Protein AF-A0A0G0JUX1-F1 (afdb_monomer)

Mean predicted aligned error: 7.59 Å

Solvent-accessible surface area (backbone atoms only — not comparable to full-atom values): 5741 Å² total; per-residue (Å²): 122,49,75,45,77,46,96,88,73,47,81,42,84,42,72,87,79,89,59,68,60,32,30,28,56,44,75,41,43,48,93,83,69,71,42,41,32,43,29,32,28,35,59,79,41,63,68,92,81,48,54,76,74,56,47,66,64,44,74,78,67,35,52,65,40,77,51,75,47,76,47,56,98,85,54,78,76,89,75,50,71,67,43,71,49,69,65,89,71,83,129

Structure (mmCIF, N/CA/C/O backbone):
data_AF-A0A0G0JUX1-F1
#
_entry.id   AF-A0A0G0JUX1-F1
#
loop_
_atom_site.group_PDB
_atom_site.id
_atom_site.type_symbol
_atom_site.label_atom_id
_atom_site.label_alt_id
_atom_site.label_comp_id
_atom_site.label_asym_id
_atom_site.label_entity_id
_atom_site.label_seq_id
_atom_site.pdbx_PDB_ins_code
_atom_site.Cartn_x
_atom_site.Cartn_y
_atom_site.Cartn_z
_atom_site.occupancy
_atom_site.B_iso_or_equiv
_atom_site.auth_seq_id
_atom_site.auth_comp_id
_atom_site.auth_asym_id
_atom_site.auth_atom_id
_atom_site.pdbx_PDB_model_num
ATOM 1 N N . MET A 1 1 ? -13.532 -6.748 15.873 1.00 73.00 1 MET A N 1
ATOM 2 C CA . MET A 1 1 ? -14.733 -7.410 15.325 1.00 73.00 1 MET A CA 1
ATOM 3 C C . MET A 1 1 ? -15.926 -6.735 15.971 1.00 73.00 1 MET A C 1
ATOM 5 O O . MET A 1 1 ? -15.820 -6.436 17.154 1.00 73.00 1 MET A O 1
ATOM 9 N N . THR A 1 2 ? -16.960 -6.383 15.213 1.00 87.19 2 THR A N 1
ATOM 10 C CA . THR A 1 2 ? -18.127 -5.642 15.725 1.00 87.19 2 THR A CA 1
ATOM 11 C C . THR A 1 2 ? -19.389 -6.116 15.013 1.00 87.19 2 THR A C 1
ATOM 13 O O . THR A 1 2 ? -19.309 -6.883 14.057 1.00 87.19 2 THR A O 1
ATOM 16 N N . GLU A 1 3 ? -20.546 -5.653 15.458 1.00 89.81 3 GLU A N 1
ATOM 17 C CA . GLU A 1 3 ? -21.835 -5.918 14.826 1.00 89.81 3 GLU A CA 1
ATOM 18 C C . GLU A 1 3 ? -22.389 -4.621 14.221 1.00 89.81 3 GLU A C 1
ATOM 20 O O . GLU A 1 3 ? -22.198 -3.539 14.781 1.00 89.81 3 GLU A O 1
ATOM 25 N N . TYR A 1 4 ? -23.027 -4.731 13.055 1.00 88.56 4 TYR A N 1
ATOM 26 C CA . TYR A 1 4 ? -23.777 -3.662 12.398 1.00 88.56 4 TYR A CA 1
ATOM 27 C C . TYR A 1 4 ? -25.269 -3.990 12.472 1.00 88.56 4 TYR A C 1
ATOM 29 O O . TYR A 1 4 ? -25.681 -5.088 12.093 1.00 88.56 4 TYR A O 1
ATOM 37 N N . PHE A 1 5 ? -26.065 -3.036 12.952 1.00 89.75 5 PHE A N 1
ATOM 38 C CA . PHE A 1 5 ? -27.521 -3.141 13.008 1.00 89.75 5 PHE A CA 1
ATOM 39 C C . PHE A 1 5 ? -28.108 -2.479 11.764 1.00 89.75 5 PHE A C 1
ATOM 41 O O . PHE A 1 5 ? -27.963 -1.267 11.585 1.00 89.75 5 PHE A O 1
ATOM 48 N N . SER A 1 6 ? -28.745 -3.268 10.898 1.00 88.19 6 SER A N 1
ATOM 49 C CA . SER A 1 6 ? -29.404 -2.726 9.711 1.00 88.19 6 SER A CA 1
ATOM 50 C C . SER A 1 6 ? -30.692 -1.979 10.087 1.00 88.19 6 SER A C 1
ATOM 52 O O . SER A 1 6 ? -31.297 -2.275 11.125 1.00 88.19 6 SER A O 1
ATOM 54 N N . PRO A 1 7 ? -31.161 -1.035 9.249 1.00 87.75 7 PRO A N 1
ATOM 55 C CA . PRO A 1 7 ? -32.440 -0.353 9.458 1.00 87.75 7 PRO A CA 1
ATOM 56 C C . PRO A 1 7 ? -33.639 -1.310 9.541 1.00 87.75 7 PRO A C 1
ATOM 58 O O . PRO A 1 7 ? -34.638 -0.982 10.175 1.00 87.75 7 PRO A O 1
ATOM 61 N N . GLU A 1 8 ? -33.542 -2.501 8.938 1.00 90.38 8 GLU A N 1
ATOM 62 C CA . GLU A 1 8 ? -34.570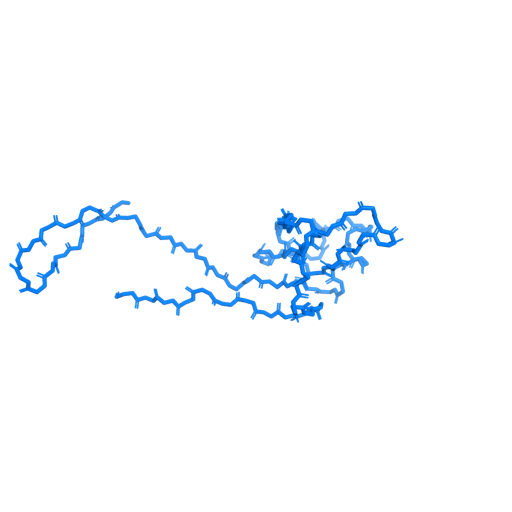 -3.549 9.001 1.00 90.38 8 GLU A CA 1
ATOM 63 C C . GLU A 1 8 ? -34.492 -4.422 10.272 1.00 90.38 8 GLU A C 1
ATOM 65 O O . GLU A 1 8 ? -35.253 -5.379 10.411 1.00 90.38 8 GLU A O 1
ATOM 70 N N . GLY A 1 9 ? -33.589 -4.110 11.210 1.00 88.94 9 GLY A N 1
ATOM 71 C CA . GLY A 1 9 ? -33.444 -4.818 12.487 1.00 88.94 9 GLY A CA 1
ATOM 72 C C . GLY A 1 9 ? -32.578 -6.080 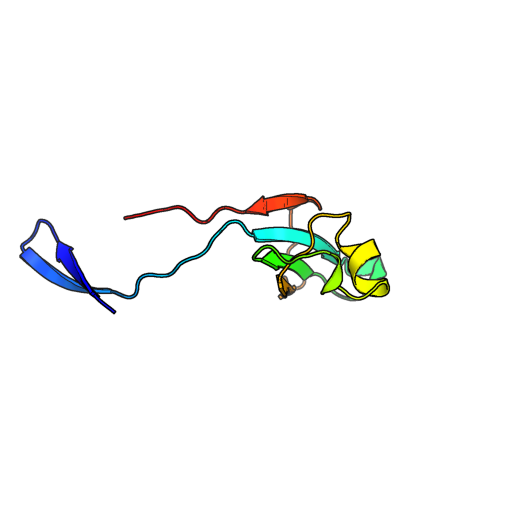12.432 1.00 88.94 9 GLY A C 1
ATOM 73 O O . GLY A 1 9 ? -32.559 -6.843 13.398 1.00 88.94 9 GLY A O 1
ATOM 74 N N . ALA A 1 10 ? -31.851 -6.319 11.334 1.00 90.00 10 ALA A N 1
ATOM 75 C CA . ALA A 1 10 ? -30.927 -7.445 11.225 1.00 90.00 10 ALA A CA 1
ATOM 76 C C . ALA A 1 10 ? -29.567 -7.127 11.872 1.00 90.00 10 ALA A C 1
ATOM 78 O O . ALA A 1 10 ? -29.046 -6.019 11.736 1.00 90.00 10 ALA A O 1
ATOM 79 N N . VAL A 1 11 ? -28.966 -8.122 12.534 1.00 90.56 11 VAL A N 1
ATOM 80 C CA . VAL A 1 11 ? -27.615 -8.030 13.115 1.00 90.56 11 VAL A CA 1
ATOM 81 C C . VAL A 1 11 ? -26.622 -8.716 12.187 1.00 90.56 11 VAL A C 1
ATOM 83 O O . VAL A 1 11 ? -26.717 -9.920 11.945 1.00 90.56 11 VAL A O 1
ATOM 86 N N . ILE A 1 12 ? -25.667 -7.950 11.663 1.00 90.69 12 ILE A N 1
ATOM 87 C CA . ILE A 1 12 ? -24.652 -8.439 10.728 1.00 90.69 12 ILE A CA 1
ATOM 88 C C . ILE A 1 12 ? -23.282 -8.379 11.419 1.00 90.69 12 ILE A C 1
ATOM 90 O O . ILE A 1 12 ? -22.838 -7.288 11.786 1.00 90.69 12 ILE A O 1
ATOM 94 N N . PRO A 1 13 ? -22.575 -9.510 11.598 1.00 90.25 13 PRO A N 1
ATOM 95 C CA . PRO A 1 13 ? -21.214 -9.490 12.113 1.00 90.25 13 PRO A CA 1
ATOM 96 C C . PRO A 1 13 ? -20.282 -8.897 11.055 1.00 90.25 13 PRO A C 1
ATOM 98 O O . PRO A 1 13 ? -20.174 -9.407 9.938 1.00 90.25 13 PRO A O 1
ATOM 101 N N . VAL A 1 14 ? -19.584 -7.821 11.408 1.00 88.44 14 VAL A N 1
ATOM 102 C CA . VAL A 1 14 ? -18.698 -7.094 10.499 1.00 88.44 14 VAL A CA 1
ATOM 103 C C . VAL A 1 14 ? -17.281 -6.980 11.058 1.00 88.44 14 VAL A C 1
ATOM 105 O O . VAL A 1 14 ? -17.016 -6.966 12.266 1.00 88.44 14 VAL A O 1
ATOM 108 N N . THR A 1 15 ? -16.323 -6.884 10.142 1.00 87.94 15 THR A N 1
ATOM 109 C CA . THR A 1 15 ? -14.926 -6.599 10.470 1.00 87.94 15 THR A CA 1
ATOM 110 C C . THR A 1 15 ? -14.580 -5.221 9.943 1.00 87.94 15 THR A C 1
ATOM 112 O O . THR A 1 15 ? -14.653 -4.977 8.744 1.00 87.94 15 THR A O 1
ATOM 115 N N . ILE A 1 16 ? -14.191 -4.325 10.848 1.00 82.31 16 ILE A N 1
ATOM 116 C CA . ILE A 1 16 ? -13.700 -3.002 10.472 1.00 82.31 16 ILE A CA 1
ATOM 117 C C . ILE A 1 16 ? -12.325 -3.184 9.834 1.00 82.31 16 ILE A C 1
ATOM 119 O O . ILE A 1 16 ? -11.386 -3.651 10.484 1.00 82.31 16 ILE A O 1
ATOM 123 N N . LEU A 1 17 ? -12.216 -2.810 8.562 1.00 82.88 17 LEU A N 1
ATOM 124 C CA . LEU A 1 17 ? -10.955 -2.749 7.839 1.00 82.88 17 LEU A CA 1
ATOM 125 C C . LEU A 1 17 ? -10.493 -1.295 7.779 1.00 82.88 17 LEU A C 1
ATOM 127 O O . LEU A 1 17 ? -11.243 -0.412 7.378 1.00 82.88 17 LEU A O 1
ATOM 131 N N . SER A 1 18 ? -9.242 -1.053 8.164 1.00 79.19 18 SER A N 1
ATOM 132 C CA . SER A 1 18 ? -8.583 0.229 7.937 1.00 79.19 18 SER A CA 1
ATOM 133 C C . SER A 1 18 ? -7.718 0.105 6.689 1.00 79.19 18 SER A C 1
ATOM 135 O O . SER A 1 18 ? -6.633 -0.476 6.725 1.00 79.19 18 SER A O 1
ATOM 137 N N . ALA A 1 19 ? -8.226 0.619 5.574 1.00 78.38 19 ALA A N 1
ATOM 138 C CA . ALA A 1 19 ? -7.475 0.789 4.340 1.00 78.38 19 ALA A CA 1
ATOM 139 C C . ALA A 1 19 ? -7.220 2.289 4.171 1.00 78.38 19 ALA A C 1
ATOM 141 O O . ALA A 1 19 ? -8.016 3.000 3.572 1.00 78.38 19 ALA A O 1
ATOM 142 N N . GLY A 1 20 ? -6.149 2.783 4.797 1.00 77.38 20 GLY A N 1
ATOM 143 C CA . GLY A 1 20 ? -5.691 4.155 4.560 1.00 77.38 20 GLY A CA 1
ATOM 144 C C . GLY A 1 20 ? -5.181 4.343 3.123 1.00 77.38 20 GLY A C 1
ATOM 145 O O . GLY A 1 20 ? -5.086 3.365 2.376 1.00 77.38 20 GLY A O 1
ATOM 146 N N . PRO A 1 21 ? -4.803 5.574 2.743 1.00 84.12 21 PRO A N 1
ATOM 147 C CA . PRO A 1 21 ? -4.380 5.873 1.383 1.00 84.12 21 PRO A CA 1
ATOM 148 C C . PRO A 1 21 ? -3.179 5.012 0.982 1.00 84.12 21 PRO A C 1
ATOM 150 O O . PRO A 1 21 ? -2.184 4.916 1.711 1.00 84.12 21 PRO A O 1
ATOM 153 N N . VAL A 1 22 ? -3.286 4.383 -0.185 1.00 88.69 22 VAL A N 1
ATOM 154 C CA . VAL A 1 22 ? -2.225 3.593 -0.814 1.00 88.69 22 VAL A CA 1
ATOM 155 C C . VAL A 1 22 ? -1.708 4.368 -2.014 1.00 88.69 22 VAL A C 1
ATOM 157 O O . VAL A 1 22 ? -2.470 4.692 -2.918 1.00 88.69 22 VAL A O 1
ATOM 160 N N . THR A 1 23 ? -0.417 4.684 -2.036 1.00 89.38 23 THR A N 1
ATOM 161 C CA . THR A 1 23 ? 0.184 5.439 -3.144 1.00 89.38 23 THR A CA 1
ATOM 162 C C . THR A 1 23 ? 0.887 4.500 -4.108 1.00 89.38 23 THR A C 1
ATOM 164 O O . THR A 1 23 ? 1.657 3.647 -3.670 1.00 89.38 23 THR A O 1
ATOM 167 N N . VAL A 1 24 ? 0.690 4.670 -5.411 1.00 89.81 24 VAL A N 1
ATOM 168 C CA . VAL A 1 24 ? 1.441 3.933 -6.434 1.00 89.81 24 VAL A CA 1
ATOM 169 C C . VAL A 1 24 ? 2.898 4.398 -6.437 1.00 89.81 24 VAL A C 1
ATOM 171 O O . VAL A 1 24 ? 3.183 5.567 -6.692 1.00 89.81 24 VAL A O 1
ATOM 174 N N . THR A 1 25 ? 3.835 3.492 -6.159 1.00 89.25 25 THR A N 1
ATOM 175 C CA . THR A 1 25 ? 5.272 3.810 -6.089 1.00 89.25 25 THR A CA 1
ATOM 176 C C . THR A 1 25 ? 6.006 3.507 -7.383 1.00 89.25 25 THR A C 1
ATOM 178 O O . THR A 1 25 ? 6.911 4.253 -7.753 1.00 89.25 25 THR A O 1
ATOM 181 N N . LYS A 1 26 ? 5.633 2.417 -8.060 1.00 88.38 26 LYS A N 1
ATOM 182 C CA . LYS A 1 26 ? 6.235 1.987 -9.323 1.00 88.38 26 LYS A CA 1
ATOM 183 C C . LYS A 1 26 ? 5.239 1.168 -10.140 1.00 88.38 26 LYS A C 1
ATOM 185 O O . LYS A 1 26 ? 4.468 0.387 -9.580 1.00 88.38 26 LYS A O 1
ATOM 190 N N . ILE A 1 27 ? 5.309 1.306 -11.459 1.00 89.75 27 ILE A N 1
ATOM 191 C CA . ILE A 1 27 ? 4.577 0.470 -12.416 1.00 89.75 27 ILE A CA 1
ATOM 192 C C . ILE A 1 27 ? 5.580 -0.429 -13.134 1.00 89.75 27 ILE A C 1
ATOM 194 O O . ILE A 1 27 ? 6.628 0.038 -13.581 1.00 89.75 27 ILE A O 1
ATOM 198 N N . PHE A 1 28 ? 5.266 -1.718 -13.214 1.00 88.94 28 PHE A N 1
ATOM 199 C CA . PHE A 1 28 ? 6.050 -2.701 -13.953 1.00 88.94 28 PHE A CA 1
ATOM 200 C C . PHE A 1 28 ? 5.334 -3.042 -15.254 1.00 88.94 28 PHE A C 1
ATOM 202 O O . PHE A 1 28 ? 4.133 -3.336 -15.252 1.00 88.94 28 PHE A O 1
ATOM 209 N N . GLU A 1 29 ? 6.082 -3.006 -16.353 1.00 87.75 29 GLU A N 1
ATOM 210 C CA . GLU A 1 29 ? 5.571 -3.254 -17.701 1.00 87.75 29 GLU A CA 1
ATOM 211 C C . GLU A 1 29 ? 6.212 -4.508 -18.290 1.00 87.75 29 GLU A C 1
ATOM 213 O O . GLU A 1 29 ? 7.420 -4.723 -18.175 1.00 87.75 29 GLU A O 1
ATOM 218 N N . LYS A 1 30 ? 5.430 -5.311 -19.019 1.00 86.62 30 LYS A N 1
ATOM 219 C CA . LYS A 1 30 ? 5.921 -6.558 -19.622 1.00 86.62 30 LYS A CA 1
ATOM 220 C C . LYS A 1 30 ? 7.142 -6.377 -20.532 1.00 86.62 30 LYS A C 1
ATOM 222 O O . LYS A 1 30 ? 8.001 -7.250 -20.553 1.00 86.62 30 LYS A O 1
ATOM 227 N N . GLU A 1 31 ? 7.229 -5.267 -21.259 1.00 85.94 31 GLU A N 1
ATOM 228 C CA . GLU A 1 31 ? 8.328 -4.993 -22.198 1.00 85.94 31 GLU A CA 1
ATOM 229 C C . GLU A 1 31 ? 9.673 -4.750 -21.499 1.00 85.94 31 GLU A C 1
ATOM 231 O O . GLU A 1 31 ? 10.712 -5.129 -22.032 1.00 85.94 31 GLU A O 1
ATOM 236 N N . LYS A 1 32 ? 9.658 -4.141 -20.307 1.00 86.88 32 LYS A N 1
ATOM 237 C CA . LYS A 1 32 ? 10.872 -3.766 -19.563 1.00 86.88 32 LYS A CA 1
ATOM 238 C C . LYS A 1 32 ? 11.185 -4.740 -18.433 1.00 86.88 32 LYS A C 1
ATOM 240 O O . LYS A 1 32 ? 12.340 -5.098 -18.233 1.00 86.88 32 LYS A O 1
ATOM 245 N N . ASP A 1 33 ? 10.158 -5.165 -17.704 1.00 86.75 33 ASP A N 1
ATOM 246 C CA 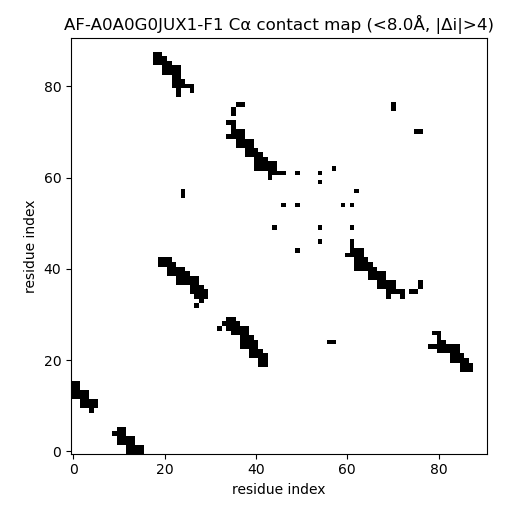. ASP A 1 33 ? 10.283 -5.935 -16.467 1.00 86.75 33 ASP A CA 1
ATOM 247 C C . ASP A 1 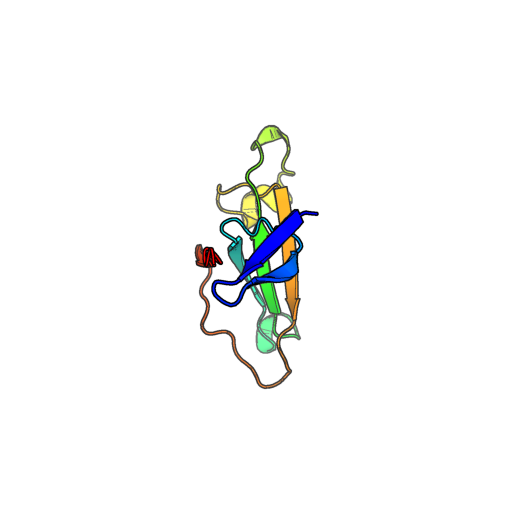33 ? 9.832 -7.403 -16.627 1.00 86.75 33 ASP A C 1
ATOM 249 O O . ASP A 1 33 ? 10.016 -8.210 -15.718 1.00 86.75 33 ASP A O 1
ATOM 253 N N . GLY A 1 34 ? 9.247 -7.779 -17.773 1.00 87.56 34 GLY A N 1
ATOM 254 C CA . GLY A 1 34 ? 8.812 -9.151 -18.079 1.00 87.56 34 GLY A CA 1
ATOM 255 C C . GLY A 1 34 ? 7.414 -9.523 -17.564 1.00 87.56 34 GLY A C 1
ATOM 256 O O . GLY A 1 34 ? 6.907 -10.602 -17.878 1.00 87.56 34 GLY A O 1
ATOM 257 N N . TYR A 1 35 ? 6.759 -8.639 -16.806 1.00 88.88 35 TYR A N 1
ATOM 258 C CA . TYR A 1 35 ? 5.402 -8.824 -16.285 1.00 88.88 35 TYR A CA 1
ATOM 259 C C . TYR A 1 35 ? 4.704 -7.482 -16.029 1.00 88.88 35 TYR A C 1
ATOM 261 O O . TYR A 1 35 ? 5.355 -6.450 -15.916 1.00 88.88 35 TYR A O 1
ATOM 269 N N . ASN A 1 36 ? 3.373 -7.514 -15.923 1.00 89.19 36 ASN A N 1
ATOM 270 C CA . ASN A 1 36 ? 2.570 -6.347 -15.566 1.00 89.19 36 ASN A CA 1
ATOM 271 C C . ASN A 1 36 ? 2.221 -6.392 -14.071 1.00 89.19 36 ASN A C 1
ATOM 273 O O . ASN A 1 36 ? 1.562 -7.332 -13.605 1.00 89.19 36 ASN A O 1
ATOM 277 N N . SER A 1 37 ? 2.641 -5.384 -13.311 1.00 90.00 37 SER A N 1
ATOM 278 C CA . SER A 1 37 ? 2.237 -5.217 -11.911 1.00 90.00 37 SER A CA 1
ATOM 279 C C . SER A 1 37 ? 2.244 -3.751 -11.488 1.00 90.00 37 SER A C 1
ATOM 281 O O . SER A 1 37 ? 2.883 -2.899 -12.105 1.00 90.00 37 SER A O 1
ATOM 283 N N . VAL A 1 38 ? 1.528 -3.467 -10.404 1.00 90.75 38 VAL A N 1
ATOM 284 C CA . VAL A 1 38 ? 1.531 -2.161 -9.743 1.00 90.75 38 VAL A CA 1
ATOM 285 C C . VAL A 1 38 ? 2.078 -2.342 -8.337 1.00 90.75 38 VAL A C 1
ATOM 287 O O . VAL A 1 38 ? 1.564 -3.155 -7.565 1.00 90.75 38 VAL A O 1
ATOM 290 N N . GLN A 1 39 ? 3.121 -1.591 -7.998 1.00 90.50 39 GLN A N 1
ATOM 291 C CA . GLN A 1 39 ? 3.622 -1.505 -6.634 1.00 90.50 39 GLN A CA 1
ATOM 292 C C . GLN A 1 39 ? 2.971 -0.328 -5.926 1.00 90.50 39 GLN A C 1
ATOM 294 O O . GLN A 1 39 ? 2.945 0.787 -6.448 1.00 90.50 39 GLN A O 1
ATOM 299 N N . VAL A 1 40 ? 2.474 -0.580 -4.722 1.00 90.25 40 VAL A N 1
ATOM 300 C CA . VAL A 1 40 ? 1.885 0.443 -3.866 1.00 90.25 40 VAL A CA 1
ATOM 301 C C . VAL A 1 40 ? 2.581 0.491 -2.515 1.00 90.25 40 VAL A C 1
ATOM 303 O O . VAL A 1 40 ? 3.024 -0.529 -1.977 1.00 90.25 40 VAL A O 1
ATOM 306 N N . GLY A 1 41 ? 2.655 1.696 -1.966 1.00 90.19 41 GLY A N 1
ATOM 307 C CA . GLY A 1 41 ? 3.140 1.994 -0.634 1.00 90.19 41 GLY A CA 1
ATOM 308 C C . GLY A 1 41 ? 1.994 2.301 0.317 1.00 90.19 41 GLY A C 1
ATOM 309 O O . GLY A 1 41 ? 1.088 3.065 -0.012 1.00 90.19 41 GLY A O 1
ATOM 310 N N . PHE A 1 42 ? 2.052 1.706 1.506 1.00 89.00 42 PHE A N 1
ATOM 311 C CA . PHE A 1 42 ? 1.084 1.906 2.577 1.00 89.00 42 PHE A CA 1
ATOM 312 C C . PHE A 1 42 ? 1.768 2.260 3.900 1.00 89.00 42 PHE A C 1
ATOM 314 O O . PHE A 1 42 ? 2.772 1.650 4.292 1.00 89.00 42 PHE A O 1
ATOM 321 N N . GLY A 1 43 ? 1.163 3.217 4.610 1.00 86.31 43 GLY A N 1
ATOM 322 C CA . GLY A 1 43 ? 1.625 3.723 5.900 1.00 86.31 43 GLY A CA 1
ATOM 323 C C . GLY A 1 43 ? 2.902 4.556 5.789 1.00 86.31 43 GLY A C 1
ATOM 324 O O . GLY A 1 43 ? 3.725 4.336 4.909 1.00 86.31 43 GLY A O 1
ATOM 325 N N . THR A 1 44 ? 3.096 5.502 6.703 1.00 85.94 44 THR A N 1
ATOM 326 C CA . THR A 1 44 ? 4.278 6.374 6.728 1.00 85.94 44 THR A CA 1
ATOM 327 C C . THR A 1 44 ? 5.338 5.857 7.701 1.00 85.94 44 THR A C 1
ATOM 329 O O . THR A 1 44 ? 5.032 5.313 8.768 1.00 85.94 44 THR A O 1
ATOM 332 N N . GLN A 1 45 ? 6.611 6.016 7.339 1.00 87.44 45 GLN A N 1
ATOM 333 C CA . GLN A 1 45 ? 7.756 5.649 8.170 1.00 87.44 45 GLN A CA 1
ATOM 334 C C . GLN A 1 45 ? 8.837 6.732 8.120 1.00 87.44 45 GLN A C 1
ATOM 336 O O . GLN A 1 45 ? 9.015 7.426 7.126 1.00 87.44 45 GLN A O 1
ATOM 341 N N . LYS A 1 46 ? 9.584 6.887 9.219 1.00 86.56 46 LYS A N 1
ATOM 342 C CA . LYS A 1 46 ? 10.690 7.846 9.282 1.00 86.56 46 LYS A CA 1
ATOM 343 C C . LYS A 1 46 ? 11.821 7.459 8.321 1.00 86.56 46 LYS A C 1
ATOM 345 O O . LYS A 1 46 ? 12.155 6.277 8.211 1.00 86.56 46 LYS A O 1
ATOM 350 N N . LYS A 1 47 ? 12.453 8.460 7.702 1.00 84.19 47 LYS A N 1
ATOM 351 C CA . LYS A 1 47 ? 13.548 8.304 6.730 1.00 84.19 47 LYS A CA 1
ATOM 352 C C . LYS A 1 47 ? 14.706 7.459 7.261 1.00 84.19 47 LYS A C 1
ATOM 354 O O . LYS A 1 47 ? 15.258 6.653 6.522 1.00 84.19 47 LYS A O 1
ATOM 359 N N . GLU A 1 48 ? 15.050 7.599 8.540 1.00 86.50 48 GLU A N 1
ATOM 360 C CA . GLU A 1 48 ? 16.175 6.890 9.169 1.00 86.50 48 GLU A CA 1
ATOM 361 C C . GLU A 1 48 ? 15.941 5.377 9.256 1.00 86.50 48 GLU A C 1
ATOM 363 O O . GLU A 1 48 ? 16.882 4.610 9.436 1.00 86.50 48 GLU A O 1
ATOM 368 N N . ARG A 1 49 ? 14.683 4.938 9.126 1.00 86.00 49 ARG A N 1
ATOM 369 C CA . ARG A 1 49 ? 14.296 3.525 9.147 1.00 86.00 49 ARG A CA 1
ATOM 370 C C . ARG A 1 49 ? 14.154 2.928 7.746 1.00 86.00 49 ARG A C 1
ATOM 372 O O . ARG A 1 49 ? 13.668 1.808 7.624 1.00 86.00 49 ARG A O 1
ATOM 379 N N . VAL A 1 50 ? 14.503 3.668 6.695 1.00 84.12 50 VAL A N 1
ATOM 380 C CA . VAL A 1 50 ? 14.457 3.197 5.307 1.00 84.12 50 VAL A CA 1
ATOM 381 C C . VAL A 1 50 ? 15.887 3.025 4.804 1.00 84.12 50 VAL A C 1
ATOM 383 O O . VAL A 1 50 ? 16.741 3.888 5.005 1.00 84.12 50 VAL A O 1
ATOM 386 N N . SER A 1 51 ? 16.169 1.893 4.156 1.00 84.56 51 SER A N 1
ATOM 387 C CA . SER A 1 51 ? 17.479 1.652 3.550 1.00 84.56 51 SER A CA 1
ATOM 388 C C . SER A 1 51 ? 17.748 2.660 2.424 1.00 84.56 51 SER A C 1
ATOM 390 O O . SER A 1 51 ? 16.829 3.148 1.763 1.00 84.56 51 SER A O 1
ATOM 392 N N . ARG A 1 52 ? 19.024 2.969 2.159 1.00 81.31 52 ARG A N 1
ATOM 393 C CA . ARG A 1 52 ? 19.394 3.941 1.111 1.00 81.31 52 ARG A CA 1
ATOM 394 C C . ARG A 1 52 ? 18.900 3.539 -0.283 1.00 81.31 52 ARG A C 1
ATOM 396 O O . ARG A 1 52 ? 18.529 4.413 -1.057 1.00 81.31 52 ARG A O 1
ATOM 403 N N . SER A 1 53 ? 18.867 2.241 -0.588 1.00 81.62 53 SER A N 1
ATOM 404 C CA . SER A 1 53 ? 18.368 1.726 -1.868 1.00 81.62 53 SER A CA 1
ATOM 405 C C . SER A 1 53 ? 16.863 1.957 -2.026 1.00 81.62 53 SER A C 1
ATOM 407 O O . SER A 1 53 ? 16.422 2.471 -3.051 1.00 81.62 53 SER A O 1
ATOM 409 N N . SER A 1 54 ? 16.075 1.657 -0.991 1.00 76.94 54 SER A N 1
ATOM 410 C CA . SER A 1 54 ? 14.624 1.870 -1.001 1.00 76.94 54 SER A CA 1
ATOM 411 C C . SER A 1 54 ? 14.250 3.354 -0.969 1.00 76.94 54 SER A C 1
ATOM 413 O O . SER A 1 54 ? 13.264 3.752 -1.584 1.00 76.94 54 SER A O 1
ATOM 415 N N . ALA A 1 55 ? 15.057 4.193 -0.314 1.00 78.31 55 ALA A N 1
ATOM 416 C CA . ALA A 1 55 ? 14.824 5.633 -0.228 1.00 78.31 55 ALA A CA 1
ATOM 417 C C . ALA A 1 55 ? 14.796 6.321 -1.605 1.00 78.31 55 ALA A C 1
ATOM 419 O O . ALA A 1 55 ? 13.972 7.210 -1.817 1.00 78.31 55 ALA A O 1
ATOM 420 N N . GLY A 1 56 ? 15.658 5.897 -2.538 1.00 77.88 56 GLY A N 1
ATOM 421 C CA . GLY A 1 56 ? 15.665 6.416 -3.909 1.00 77.88 56 GLY A CA 1
ATOM 422 C C . GLY A 1 56 ? 14.404 6.039 -4.691 1.00 77.88 56 GLY A C 1
ATOM 423 O O . GLY A 1 56 ? 13.828 6.878 -5.377 1.00 77.88 56 GLY A O 1
ATOM 424 N N . ALA A 1 57 ? 13.929 4.803 -4.525 1.00 73.81 57 ALA A N 1
ATOM 425 C CA . ALA A 1 57 ? 12.726 4.313 -5.197 1.00 73.81 57 ALA A CA 1
ATOM 426 C C . ALA A 1 57 ? 11.436 4.971 -4.670 1.00 73.81 57 ALA A C 1
ATOM 428 O O . ALA A 1 57 ? 10.496 5.183 -5.425 1.00 73.81 57 ALA A O 1
ATOM 429 N N . MET A 1 58 ? 11.395 5.332 -3.383 1.00 74.75 58 MET A N 1
ATOM 430 C CA . MET A 1 58 ? 10.208 5.903 -2.729 1.00 74.75 58 MET A CA 1
ATOM 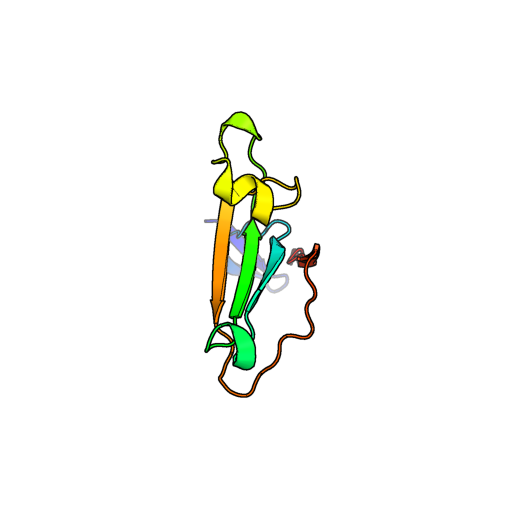431 C C . MET A 1 58 ? 10.052 7.425 -2.907 1.00 74.75 58 MET A C 1
ATOM 433 O O . MET A 1 58 ? 9.121 7.996 -2.340 1.00 74.75 58 MET A O 1
ATOM 437 N N . LYS A 1 59 ? 10.967 8.099 -3.626 1.00 73.06 59 LYS A N 1
ATOM 438 C CA . LYS A 1 59 ? 10.913 9.543 -3.961 1.00 73.06 59 LYS A CA 1
ATOM 439 C C . LYS A 1 59 ? 10.564 10.475 -2.775 1.00 73.06 59 LYS A C 1
ATOM 441 O O . LYS A 1 59 ? 9.971 11.530 -2.959 1.00 73.06 59 LYS A O 1
ATOM 446 N N . GLY A 1 60 ? 10.948 10.101 -1.549 1.00 72.81 60 GLY A N 1
ATOM 447 C CA . GLY A 1 60 ? 10.748 10.905 -0.333 1.00 72.81 60 GLY A CA 1
ATOM 448 C C . GLY A 1 60 ? 9.460 10.652 0.466 1.00 72.81 60 GLY A C 1
ATOM 449 O O . GLY A 1 60 ? 9.334 11.207 1.554 1.00 72.81 60 GLY A O 1
ATOM 450 N N . ALA A 1 61 ? 8.549 9.788 0.005 1.00 77.50 61 ALA A N 1
ATOM 451 C CA . ALA A 1 61 ? 7.282 9.493 0.693 1.00 77.50 61 ALA A CA 1
ATOM 452 C C . ALA A 1 61 ? 7.347 8.320 1.704 1.00 77.50 61 ALA A C 1
ATOM 454 O O . ALA A 1 61 ? 6.326 7.941 2.267 1.00 77.50 61 ALA A O 1
ATOM 455 N N . PHE A 1 62 ? 8.548 7.767 1.934 1.00 86.31 62 PHE A N 1
ATOM 456 C CA . PHE A 1 62 ? 8.922 6.733 2.920 1.00 86.31 62 PHE A CA 1
ATOM 457 C C . PHE A 1 62 ? 7.765 5.889 3.482 1.00 86.31 62 PHE A C 1
ATOM 459 O O . PHE A 1 62 ? 7.207 6.178 4.545 1.00 86.31 62 PHE A O 1
ATOM 466 N N . TYR A 1 63 ? 7.455 4.793 2.790 1.00 88.75 63 TYR A N 1
ATOM 467 C CA . TYR A 1 63 ? 6.369 3.900 3.177 1.00 88.75 63 TYR A CA 1
ATOM 468 C C . TYR A 1 63 ? 6.821 2.830 4.172 1.00 88.75 63 TYR A C 1
ATOM 470 O O . TYR A 1 63 ? 7.933 2.305 4.075 1.00 88.75 63 TYR A O 1
ATOM 478 N N . LYS A 1 64 ? 5.941 2.459 5.108 1.00 87.94 64 LYS A N 1
ATOM 479 C CA . LYS A 1 64 ? 6.182 1.347 6.045 1.00 87.94 64 LYS A CA 1
ATOM 480 C C . LYS A 1 64 ? 6.095 -0.010 5.346 1.00 87.94 64 LYS A C 1
ATOM 482 O O . LYS A 1 64 ? 6.792 -0.953 5.717 1.00 87.94 64 LYS A O 1
ATOM 487 N N . THR A 1 65 ? 5.214 -0.133 4.361 1.00 87.62 65 THR A N 1
ATOM 488 C CA . THR A 1 65 ? 4.989 -1.380 3.631 1.00 87.62 65 THR A CA 1
ATOM 489 C C . THR A 1 65 ? 4.897 -1.090 2.143 1.00 87.62 65 THR A C 1
ATOM 491 O O . THR A 1 65 ? 4.160 -0.201 1.735 1.00 87.62 65 THR A O 1
ATOM 494 N N . LEU A 1 66 ? 5.634 -1.859 1.343 1.00 89.44 66 LEU A N 1
ATOM 495 C CA . LEU A 1 66 ? 5.486 -1.913 -0.108 1.00 89.44 66 LEU A CA 1
ATOM 496 C C . LEU A 1 66 ? 4.877 -3.259 -0.482 1.00 89.44 66 LEU A C 1
ATOM 498 O O . LEU A 1 66 ? 5.295 -4.293 0.047 1.00 89.44 66 LEU A O 1
ATOM 502 N N . LYS A 1 67 ? 3.904 -3.256 -1.389 1.00 89.88 67 LYS A N 1
ATOM 503 C CA . LYS A 1 67 ? 3.300 -4.486 -1.899 1.00 89.88 67 LYS A CA 1
ATOM 504 C C . LYS A 1 67 ? 3.024 -4.371 -3.386 1.00 89.88 67 LYS A C 1
ATOM 506 O O . LYS A 1 67 ? 2.652 -3.310 -3.873 1.00 89.88 67 LYS A O 1
ATOM 511 N N . GLU A 1 68 ? 3.206 -5.479 -4.091 1.00 91.25 68 GLU A N 1
ATOM 512 C CA . GLU A 1 68 ? 2.966 -5.570 -5.526 1.00 91.25 68 GLU A CA 1
ATOM 513 C C . GLU A 1 68 ? 1.683 -6.337 -5.810 1.00 91.25 68 GLU A C 1
ATOM 515 O O . GLU A 1 68 ? 1.434 -7.408 -5.249 1.00 91.25 68 GLU A O 1
ATOM 520 N N . PHE A 1 69 ? 0.889 -5.788 -6.720 1.00 89.75 69 PHE A N 1
ATOM 521 C CA . PHE A 1 69 ? -0.321 -6.398 -7.237 1.00 89.75 69 PHE A CA 1
ATOM 522 C C . PHE A 1 69 ? -0.097 -6.738 -8.703 1.00 89.75 69 PHE A C 1
ATOM 524 O O . PHE A 1 69 ? 0.109 -5.859 -9.540 1.00 89.75 69 PHE A O 1
ATOM 531 N N . ARG A 1 70 ? -0.090 -8.037 -9.011 1.00 89.38 70 ARG A N 1
ATOM 532 C CA . ARG A 1 70 ? 0.062 -8.519 -10.385 1.00 89.38 70 ARG A CA 1
ATOM 533 C C . ARG A 1 70 ? -1.231 -8.307 -11.157 1.00 89.38 70 AR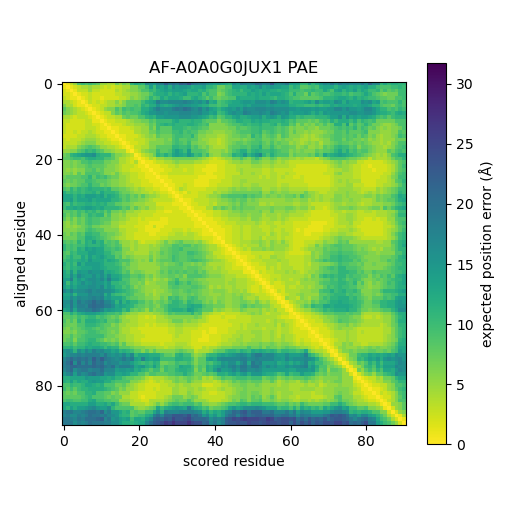G A C 1
ATOM 535 O O . ARG A 1 70 ? -2.306 -8.661 -10.674 1.00 89.38 70 ARG A O 1
ATOM 542 N N . LEU A 1 71 ? -1.097 -7.772 -12.363 1.00 86.88 71 LEU A N 1
ATOM 543 C CA . LEU A 1 71 ? -2.202 -7.612 -13.297 1.00 86.88 71 LEU A CA 1
ATOM 544 C C . LEU A 1 71 ? -2.344 -8.873 -14.147 1.00 86.88 71 LEU A C 1
ATOM 546 O O . LEU A 1 71 ? -1.393 -9.644 -14.321 1.00 86.88 71 LEU A O 1
ATOM 550 N N . LYS A 1 72 ? -3.543 -9.094 -14.688 1.00 82.81 72 LYS A N 1
ATOM 551 C CA . LYS A 1 72 ? -3.742 -10.161 -15.671 1.00 82.81 72 LYS A CA 1
ATOM 552 C C . LYS A 1 72 ? -2.923 -9.852 -16.934 1.00 82.81 72 LYS A C 1
ATOM 554 O O . LYS A 1 72 ? -2.647 -8.687 -17.212 1.00 82.81 72 LYS A O 1
ATOM 559 N N . PRO A 1 73 ? -2.553 -10.866 -17.736 1.00 67.44 73 PRO A N 1
ATOM 560 C CA . PRO A 1 73 ? -1.611 -10.693 -18.846 1.00 67.44 73 PRO A CA 1
ATOM 561 C C . PRO A 1 73 ? -2.013 -9.648 -19.899 1.00 67.44 73 PRO A C 1
ATOM 563 O O . PRO A 1 73 ? -1.129 -9.109 -20.560 1.00 67.44 73 PRO A O 1
ATOM 566 N N . ASN A 1 74 ? -3.315 -9.378 -20.047 1.00 69.31 74 ASN A N 1
ATOM 567 C CA . ASN A 1 74 ? -3.870 -8.426 -21.013 1.00 69.31 74 ASN A CA 1
ATOM 568 C C . ASN A 1 74 ? -4.338 -7.100 -20.394 1.00 69.31 74 ASN A C 1
ATOM 570 O O . ASN A 1 74 ? -4.700 -6.195 -21.140 1.00 69.31 74 ASN A O 1
ATOM 574 N N . ASP A 1 75 ? -4.326 -6.977 -19.065 1.00 72.88 75 ASP A N 1
ATOM 575 C CA . ASP A 1 75 ? -4.751 -5.752 -18.393 1.00 72.88 75 ASP A CA 1
ATOM 576 C C . ASP A 1 75 ? -3.546 -4.819 -18.239 1.00 72.88 75 ASP A C 1
ATOM 578 O O . ASP A 1 75 ? -2.500 -5.202 -17.701 1.00 72.88 75 ASP A O 1
ATOM 582 N N . LYS A 1 76 ? -3.698 -3.581 -18.717 1.00 66.00 76 LYS A N 1
ATOM 583 C CA . LYS A 1 76 ? -2.803 -2.471 -18.385 1.00 66.00 76 LYS A CA 1
ATOM 584 C C . LYS A 1 76 ? -3.462 -1.656 -17.280 1.00 66.00 76 LYS A C 1
ATOM 586 O O . LYS A 1 76 ? -4.664 -1.422 -17.316 1.00 66.00 76 LYS A O 1
ATOM 591 N N . SER A 1 77 ? -2.679 -1.270 -16.279 1.00 67.38 77 SER A N 1
ATOM 592 C CA . SER A 1 77 ? -3.153 -0.346 -15.253 1.00 67.38 77 SER A CA 1
ATOM 593 C C . SER A 1 77 ? -3.077 1.074 -15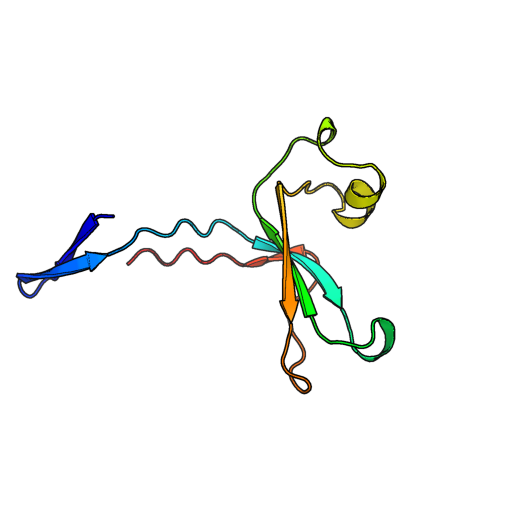.800 1.00 67.38 77 SER A C 1
ATOM 595 O O . SER A 1 77 ? -2.002 1.497 -16.214 1.00 67.38 77 SER A O 1
ATOM 597 N N . ASP A 1 78 ? -4.187 1.809 -15.742 1.00 73.56 78 ASP A N 1
ATOM 598 C CA . ASP A 1 78 ? -4.233 3.245 -16.058 1.00 73.56 78 ASP A CA 1
ATOM 599 C C . ASP A 1 78 ? -3.632 4.122 -14.943 1.00 73.56 78 ASP A C 1
ATOM 601 O O . ASP A 1 78 ? -3.455 5.328 -15.121 1.00 73.56 78 ASP A O 1
ATOM 605 N N . ALA A 1 79 ? -3.323 3.526 -13.784 1.00 78.19 79 ALA A N 1
ATOM 606 C CA . ALA A 1 79 ? -2.705 4.228 -12.666 1.00 78.19 79 ALA A CA 1
ATOM 607 C C . ALA A 1 79 ? -1.291 4.705 -13.017 1.00 78.19 79 ALA A C 1
ATOM 609 O O . ALA A 1 79 ? -0.547 4.001 -13.703 1.00 78.19 79 ALA A O 1
ATOM 610 N N . LYS A 1 80 ? -0.916 5.875 -12.503 1.00 83.38 80 LYS A N 1
ATOM 611 C CA . LYS A 1 80 ? 0.391 6.519 -12.673 1.00 83.38 80 LYS A CA 1
ATOM 612 C C . LYS A 1 80 ? 1.183 6.481 -11.371 1.00 83.38 80 LYS A C 1
ATOM 614 O O . LYS A 1 80 ? 0.627 6.397 -10.280 1.00 83.38 80 LYS A O 1
ATOM 619 N N . GLU A 1 81 ? 2.509 6.564 -11.474 1.00 85.06 81 GLU A N 1
ATOM 620 C CA . GLU A 1 81 ? 3.350 6.732 -10.286 1.00 85.06 81 GLU A CA 1
ATOM 621 C C . GLU A 1 81 ? 2.970 8.018 -9.542 1.00 85.06 81 GLU A C 1
ATOM 623 O O . GLU A 1 81 ? 2.929 9.096 -10.135 1.00 85.06 81 GLU A O 1
ATOM 628 N N . GLY A 1 82 ? 2.731 7.902 -8.237 1.00 84.31 82 GLY A N 1
ATOM 629 C CA . GLY A 1 82 ? 2.263 8.994 -7.387 1.00 84.31 82 GLY A CA 1
ATOM 630 C C . GLY A 1 82 ? 0.747 9.052 -7.201 1.00 84.31 82 GLY A C 1
ATOM 631 O O . GLY A 1 82 ? 0.301 9.796 -6.328 1.00 84.31 82 GLY A O 1
ATOM 632 N N . ASP A 1 83 ? -0.038 8.258 -7.937 1.00 86.25 83 ASP A N 1
ATOM 633 C CA . ASP A 1 83 ? -1.487 8.210 -7.733 1.00 86.25 83 ASP A CA 1
ATOM 634 C C . ASP A 1 83 ? -1.813 7.697 -6.328 1.00 86.25 83 ASP A C 1
ATOM 636 O O . ASP A 1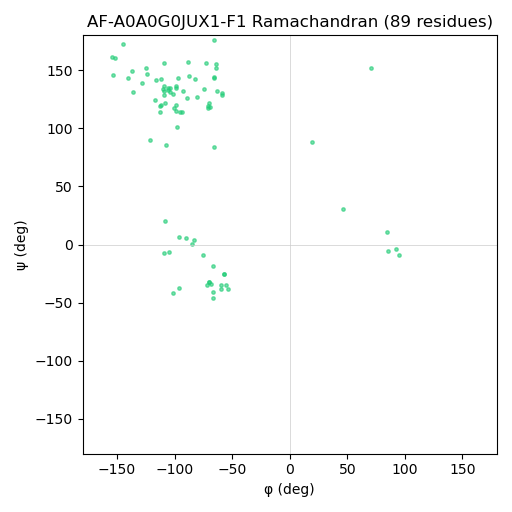 83 ? -1.279 6.681 -5.870 1.00 86.25 83 ASP A O 1
ATOM 640 N N . VAL A 1 84 ? -2.700 8.413 -5.639 1.00 85.38 84 VAL A N 1
ATOM 641 C CA . VAL A 1 84 ? -3.195 8.043 -4.313 1.00 85.38 84 VAL A CA 1
ATOM 642 C C . VAL A 1 84 ? -4.542 7.359 -4.478 1.00 85.38 84 VAL A C 1
ATOM 644 O O . VAL A 1 84 ? -5.517 7.970 -4.910 1.00 85.38 84 VAL A O 1
ATOM 64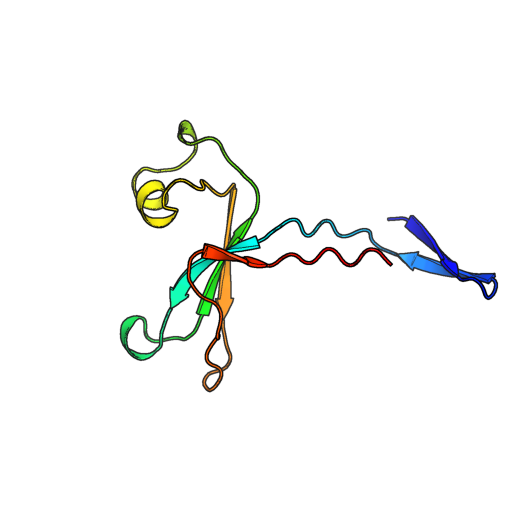7 N N . ILE A 1 85 ? -4.587 6.083 -4.119 1.00 83.44 85 ILE A N 1
ATOM 648 C CA . ILE A 1 85 ? -5.801 5.280 -4.085 1.00 83.44 85 ILE A CA 1
ATOM 649 C C . ILE A 1 85 ? -6.341 5.361 -2.663 1.00 83.44 85 ILE A C 1
ATOM 651 O O . ILE A 1 85 ? -5.705 4.886 -1.719 1.00 83.44 85 ILE A O 1
ATOM 655 N N . ASP A 1 86 ? -7.507 5.975 -2.510 1.00 76.38 86 ASP A N 1
ATOM 656 C CA . ASP A 1 86 ? -8.225 6.005 -1.244 1.00 76.38 86 ASP A CA 1
ATOM 657 C C . ASP A 1 86 ? -9.421 5.049 -1.307 1.00 76.38 86 ASP A C 1
ATOM 659 O O . ASP A 1 86 ? -10.170 5.031 -2.285 1.00 76.38 86 ASP A O 1
ATOM 663 N N . VAL A 1 87 ? -9.577 4.225 -0.273 1.00 67.50 87 VAL A N 1
ATOM 664 C CA . VAL A 1 87 ? -10.672 3.249 -0.155 1.00 67.50 87 VAL A CA 1
ATOM 665 C C . VAL A 1 87 ? -11.669 3.694 0.918 1.00 67.50 87 VAL A C 1
ATOM 667 O O . VAL A 1 87 ? -12.444 2.883 1.422 1.00 67.50 87 VAL A O 1
ATOM 670 N N . PHE A 1 88 ? -11.689 4.983 1.275 1.00 50.97 88 PHE A N 1
ATOM 671 C CA . PHE A 1 88 ? -12.680 5.536 2.193 1.00 50.97 88 PHE A CA 1
ATOM 672 C C . PHE A 1 88 ? -14.098 5.486 1.601 1.00 50.97 88 PHE A C 1
ATOM 674 O O . PHE A 1 88 ? -14.636 6.452 1.065 1.00 50.97 88 PHE A O 1
ATOM 681 N N . ARG A 1 89 ? -14.741 4.329 1.754 1.00 42.16 89 ARG A N 1
ATOM 682 C CA . ARG A 1 89 ? -16.192 4.194 1.734 1.00 42.16 89 ARG A CA 1
ATOM 683 C C . ARG A 1 89 ? -16.610 3.583 3.062 1.00 42.16 89 ARG A C 1
ATOM 685 O O . ARG A 1 89 ? -16.631 2.369 3.234 1.00 42.16 89 ARG A O 1
ATOM 692 N N . VAL A 1 90 ? -16.865 4.468 4.019 1.00 39.59 90 VAL A N 1
ATOM 693 C CA . VAL A 1 90 ? -17.558 4.129 5.261 1.00 39.59 90 VAL A CA 1
ATOM 694 C C . VAL A 1 90 ? -19.017 3.881 4.870 1.00 39.59 90 VAL A C 1
ATOM 696 O O . VAL A 1 90 ? -19.629 4.752 4.250 1.00 39.59 90 VAL A O 1
ATOM 699 N N . LEU A 1 91 ? -19.507 2.665 5.121 1.00 39.28 91 LEU A N 1
ATOM 700 C CA . LEU A 1 91 ? -20.939 2.358 5.120 1.00 39.28 91 LEU A CA 1
ATOM 701 C C . LEU A 1 91 ? -21.599 2.997 6.342 1.00 39.28 91 LEU A C 1
ATOM 703 O O . LEU A 1 91 ? -20.959 2.964 7.419 1.00 39.28 91 LEU A O 1
#

Sequence (91 aa):
MTEYFSPEGAVIPVTILSAGPVTVTKIFEKEKDGYNSVQVGFGTQKKERVSRSSAGAMKGAFYKTLKEFRLKPNDKSDAKEGDVIDVFRVL

Nearest PDB structures (foldseek):
  8c8x-assembly1_D  TM=8.783E-01  e=6.157E-06  Escherichia coli
  7jil-assembly1_C  TM=8.724E-01  e=5.444E-06  Flavobacterium johnsoniae
  8q4f-assembly1_d  TM=8.854E-01  e=1.549E-05  Escherichia coli
  7sae-assembly1_D  TM=8.797E-01  e=1.043E-04  Bacillus subtilis
  8fn2-assembly1_E  TM=8.470E-01  e=2.051E-04  Borreliella burgdorferi B31

Foldseek 3Di:
DDWDQDPVGDTDDDDDDDDAKKFFQDFDDCVPNVFGKTKIAAAADDPVPDDPVVCVSNVNRHGPDIDIDGDDRPDHDPDDHGDIDGPPDDD

Organism: NCBI:txid1618729

InterPro domains:
  IPR009000 Translation protein, beta-barrel domain superfamily [SSF50447] (1-86)
  IPR019927 Large ribosomal subunit protein uL3, bacteria/organella [PTHR11229] (1-75)

Radius of gyration: 17.62 Å; Cα contacts (8 Å, |Δi|>4): 147; chains: 1; bounding box: 54×22×38 Å

Secondary structure (DSSP, 8-state):
-EEEE-TTS-EEEE-------EEEEEEE-HHHHSS-EEEEEEEE--GGGS-HHHHHHTTT--EEEEEEEEPPTTPPP---TT-EE------

pLDDT: mean 82.4, std 10.64, range [39.28, 91.25]